Protein 5M72 (pdb70)

B-factor: mean 36.12, std 13.27, range [18.4, 86.58]

Secondary structure (DSSP, 8-state):
-HHHHHHHHHHHHHTT-HHHHHHHHHHHHHHSTT-HHHHHHHHHHHHHTT-HHHHHHHHHHSHHHHTTS--HHHHHHHHHHTT-HHHHHHHHHT-SS--HHHHHHHHHHHHHTT-HHHHHHHHHHHHHH--STTHHHHHHHHHHHHHHH-/------GGGGG--PPP-GGG-

InterPro domains:
  IPR011990 Tetratricopeptide-like helical domain superfamily [G3DSA:1.25.40.10] (9-166)
  IPR011990 Tetratricopeptide-like helical domain superfamily [G3DSA:1.25.40.10] (167-305)
  IPR011990 Tetratricopeptide-like helical domain superfamily [G3DSA:1.25.40.10] (341-411)
  IPR011990 Tetratricopeptide-like helical domain superfamily [G3DSA:1.25.40.10] (412-506)
  IPR011990 Tetratricopeptide-like helical domain superfamily [SSF48452] (13-205)
  IPR011990 Tetratricopeptide-like helical domain superfamily [SSF48452] (176-482)
  IPR013699 Signal recognition particle, SRP72 subunit, RNA-binding [PF08492] (532-588)
  IPR019734 Tetratricopeptide repeat [PF13181] (177-205)
  IPR019734 Tetratricopeptide repeat [PF13181] (229-258)
  IPR019734 Tetratricopeptide repeat [PS50005] (226-259)
  IPR019734 Tetratricopeptide repeat [SM00028] (11-44)
  IPR019734 Tetratricopeptide repeat [SM00028] (176-209)
  IPR019734 Tetratricopeptide repeat [SM00028] (226-259)
  IPR019734 Tetratricopeptide repeat [SM00028] (406-439)
  IPR019734 Tetratricopeptide repeat [SM00028] (447-480)
  IPR026270 Signal recognition particle, SRP72 subunit [PIRSF038922] (8-668)
  IPR026270 Signal recognition particle, SRP72 subunit [PTHR14094] (6-661)
  IPR031545 Signal recognition particle subunit SRP72, TPR-like repeat [PF17004] (34-155)

Sequence (171 aa):
SVPALWSEEVNRYGQNGDFTRALKKTVNKILQINKDDVTALHCKVVCLIQNGSFKEEALNVINTHTKVLANNSLSFEKAYCEYRLNRIENALKTIESANQQTDKKLKELYGQVLYRLERYDECLAVYRDDLVRNSQDDYDEERKTNLSAVVAAQSKPLFFDLALNHVAFPPLEDKL

Foldseek 3Di:
DVVVLVVVLVVCVVVLNLVVNLVSLVVVCVVVVLDLVSLVSNLVSCVSVPNLVVSLVSCVVRVVSQPPVHPLLSNLVSCVVVVNLVVSQVSLVPRPDHDLSSLVVVLVSCVVVLVLVVSLVSLVVNLVPDDDPCNVVSVVVNVVSVVSVD/DDDDDPCVVVVPDDDDCPVVD

Organism: Homo sapiens (NCBI:txid9606)

Radius of gyration: 16.99 Å; Cα contacts (8 Å, |Δi|>4): 196; chains: 2; bounding box: 36×33×50 Å

GO terms:
  GO:0005783 endoplasmic reticulum (C, IDA)
  GO:0005515 protein binding (F, IPI)
  GO:0005829 cytosol (C, TAS)
  GO:0048500 signal recognition particle (C, IDA)
  GO:0008312 7S RNA binding (F, IMP)
  GO:0043022 ribosome binding (F, IMP)
  GO:0030911 TPR domain binding (F, IPI)
  GO:0005786 signal recognition particle, endoplasmic reticulum targeting (C, IDA)
  GO:0005737 cytoplasm (C, EXP)
  GO:0005783 endoplasmic reticulum (C, EXP)
  GO:0003723 RNA binding (F, HDA)
  GO:0005047 signal recognition particle binding (F, IPI)

CATH classification: 1.25.40.10

Structure (mmCIF, N/CA/C/O backbone):
data_5M72
#
_entry.id   5M72
#
_cell.length_a   66.597
_cell.length_b   52.269
_cell.length_c   62.863
_cell.angle_alpha   90.000
_cell.angle_beta   118.220
_cell.angle_gamma   90.000
#
_symmetry.space_group_name_H-M   'C 1 2 1'
#
loop_
_entity.id
_entity.type
_entity.pdbx_description
1 polymer 'Signal recognition particle subunit SRP72'
2 polymer 'Signal recognition particle subunit SRP68'
3 non-polymer 'SULFATE ION'
4 non-polymer 'POTASSIUM ION'
5 non-polymer GLYCEROL
6 water water
#
loop_
_atom_site.group_PDB
_atom_site.id
_atom_site.type_symbol
_atom_site.label_atom_id
_atom_site.label_alt_id
_atom_site.label_comp_id
_atom_site.label_asym_id
_atom_site.label_entity_id
_atom_site.label_seq_id
_atom_site.pdbx_PDB_ins_code
_atom_site.Cartn_x
_atom_site.Cartn_y
_atom_site.Cartn_z
_atom_site.occupancy
_atom_site.B_iso_or_equiv
_atom_site.auth_seq_id
_atom_site.auth_comp_id
_atom_site.auth_asym_id
_atom_site.auth_atom_id
_atom_site.pdbx_PDB_model_num
ATOM 1 N N . SER A 1 2 ? -3.605 14.083 43.536 1.00 50.62 10 SER A N 1
ATOM 2 C CA . SER A 1 2 ? -4.109 15.172 42.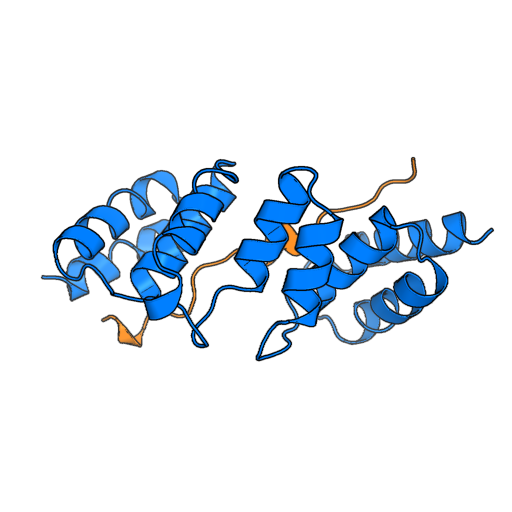708 1.00 49.54 10 SER A CA 1
ATOM 3 C C . SER A 1 2 ? -3.407 15.197 41.362 1.00 47.18 10 SER A C 1
ATOM 4 O O . SER A 1 2 ? -2.190 15.385 41.281 1.00 46.35 10 SER A O 1
ATOM 7 N N . VAL A 1 3 ? -4.171 15.018 40.294 1.00 45.51 11 VAL A N 1
ATOM 8 C CA . VAL A 1 3 ? -3.541 15.020 38.981 1.00 45.01 11 VAL A CA 1
ATOM 9 C C . VAL A 1 3 ? -3.233 16.449 38.532 1.00 40.33 11 VAL A C 1
ATOM 10 O O . VAL A 1 3 ? -2.230 16.628 37.836 1.00 37.96 11 VAL A O 1
ATOM 14 N N . PRO A 1 4 ? -3.980 17.501 38.919 1.00 38.46 12 PRO A N 1
ATOM 15 C CA . PRO A 1 4 ? -3.445 18.848 38.651 1.00 38.12 12 PRO A CA 1
ATOM 16 C C . PRO A 1 4 ? -2.088 19.077 39.293 1.00 35.64 12 PRO A C 1
ATOM 17 O O . PRO A 1 4 ? -1.218 19.703 38.679 1.00 36.29 12 PRO A O 1
ATOM 21 N N . ALA A 1 5 ? -1.869 18.565 40.507 1.00 35.50 13 ALA A N 1
ATOM 22 C CA . ALA A 1 5 ? -0.557 18.707 41.131 1.00 35.05 13 ALA A CA 1
ATOM 23 C C . ALA A 1 5 ? 0.520 17.982 40.331 1.00 34.09 13 ALA A C 1
ATOM 24 O O . ALA A 1 5 ? 1.637 18.490 40.187 1.00 33.21 13 ALA A O 1
ATOM 26 N N . LEU A 1 6 ? 0.212 16.788 39.811 1.00 33.27 14 LEU A N 1
ATOM 27 C CA . LEU A 1 6 ? 1.178 16.084 38.968 1.00 32.48 14 LEU A CA 1
ATOM 28 C C . LEU A 1 6 ? 1.498 16.884 37.715 1.00 29.88 14 LEU A C 1
ATOM 29 O O . LEU A 1 6 ? 2.657 16.956 37.292 1.00 27.61 14 LEU A O 1
ATOM 34 N N . TRP A 1 7 ? 0.480 17.482 37.097 1.00 29.95 15 TRP A N 1
ATOM 35 C CA . TRP A 1 7 ? 0.729 18.276 35.903 1.00 30.39 15 TRP A CA 1
ATOM 36 C C . TRP A 1 7 ? 1.574 19.504 36.220 1.00 30.29 15 TRP A C 1
ATOM 37 O O . TRP A 1 7 ? 2.431 19.893 35.418 1.00 30.89 15 TRP A O 1
ATOM 48 N N . SER A 1 8 ? 1.353 20.126 37.385 1.00 30.44 16 SER A N 1
ATOM 49 C CA . SER A 1 8 ? 2.218 21.223 37.803 1.00 30.69 16 SER A CA 1
ATOM 50 C C . SER A 1 8 ? 3.669 20.761 37.891 1.00 32.35 16 SER A C 1
ATOM 51 O O . SER A 1 8 ? 4.589 21.486 37.483 1.00 31.54 16 SER A O 1
ATOM 54 N N . GLU A 1 9 ? 3.880 19.537 38.388 1.00 31.46 17 GLU A N 1
ATOM 55 C CA A GLU A 1 9 ? 5.220 18.960 38.450 0.50 27.32 17 GLU A CA 1
ATOM 56 C CA B GLU A 1 9 ? 5.224 18.965 38.448 0.50 30.45 17 GLU A CA 1
ATOM 57 C C . GLU A 1 9 ? 5.796 18.756 37.052 1.00 27.82 17 GLU A C 1
ATOM 58 O O . GLU A 1 9 ? 6.952 19.109 36.781 1.00 28.46 17 GLU A O 1
ATOM 69 N N . VAL A 1 10 ? 5.008 18.168 36.148 1.00 25.87 18 VAL A N 1
ATOM 70 C CA . VAL A 1 10 ? 5.483 17.948 34.778 1.00 24.61 18 VAL A CA 1
ATOM 71 C C . VAL A 1 10 ? 5.915 19.269 34.156 1.00 23.53 18 VAL A C 1
ATOM 72 O O . VAL A 1 10 ? 6.958 19.361 33.485 1.00 25.13 18 VAL A O 1
ATOM 76 N N . ASN A 1 11 ? 5.093 20.302 34.330 1.00 24.50 19 ASN A N 1
ATOM 77 C CA . ASN A 1 11 ? 5.400 21.599 33.733 1.00 25.55 19 ASN A CA 1
ATOM 78 C C . ASN A 1 11 ? 6.682 22.182 34.308 1.00 26.75 19 ASN A C 1
ATOM 79 O O . ASN A 1 11 ? 7.523 22.709 33.566 1.00 27.40 19 ASN A O 1
ATOM 84 N N . ARG A 1 12 ? 6.846 22.104 35.630 1.00 26.54 20 ARG A N 1
ATOM 85 C CA . ARG A 1 12 ? 8.049 22.636 36.256 1.00 29.54 20 ARG A CA 1
ATOM 86 C C . ARG A 1 12 ? 9.297 21.939 35.738 1.00 27.82 20 ARG A C 1
ATOM 87 O O . ARG A 1 12 ? 10.292 22.596 35.406 1.00 29.02 20 ARG A O 1
ATOM 95 N N . TYR A 1 13 ? 9.256 20.605 35.642 1.00 25.53 21 TYR A N 1
ATOM 96 C CA . TYR A 1 13 ? 10.409 19.858 35.151 1.00 24.40 21 TYR A CA 1
ATOM 97 C C . TYR A 1 13 ? 10.694 20.196 33.698 1.00 24.12 21 TYR A C 1
ATOM 98 O O . TYR A 1 13 ? 11.857 20.382 33.315 1.00 25.15 21 TYR A O 1
ATOM 107 N N . GLY A 1 14 ? 9.644 20.285 32.880 1.00 24.51 22 GLY A N 1
ATOM 108 C CA . GLY A 1 14 ? 9.841 20.605 31.473 1.00 26.57 22 GLY A CA 1
ATOM 109 C C . GLY A 1 14 ? 10.455 21.976 31.275 1.00 28.42 22 GLY A C 1
ATOM 110 O O . GLY A 1 14 ? 11.371 22.149 30.466 1.00 27.02 22 GLY A O 1
ATOM 111 N N . GLN A 1 15 ? 9.971 22.969 32.030 1.00 27.14 23 GLN A N 1
ATOM 112 C CA . GLN A 1 15 ? 10.509 24.316 31.906 1.00 30.02 23 GLN A CA 1
ATOM 113 C C . GLN A 1 15 ? 11.978 24.376 32.294 1.00 30.98 23 GLN A C 1
ATOM 114 O O . GLN A 1 15 ? 12.728 25.208 31.764 1.00 33.64 23 GLN A O 1
ATOM 120 N N . ASN A 1 16 ? 12.404 23.520 33.219 1.00 28.62 24 ASN A N 1
ATOM 121 C CA . ASN A 1 16 ? 13.790 23.472 33.658 1.00 30.92 24 ASN A CA 1
ATOM 122 C C . ASN A 1 16 ? 14.610 22.456 32.880 1.00 27.93 24 ASN A C 1
ATOM 123 O O . ASN A 1 16 ? 15.779 22.241 33.210 1.00 32.15 24 ASN A O 1
ATOM 128 N N . GLY A 1 17 ? 14.023 21.829 31.863 1.00 26.17 25 GLY A N 1
ATOM 129 C CA . GLY A 1 17 ? 14.758 20.900 31.017 1.00 25.05 25 GLY A CA 1
ATOM 130 C C . GLY A 1 17 ? 15.046 19.562 31.655 1.00 24.63 25 GLY A C 1
ATOM 131 O O . GLY A 1 17 ? 15.921 18.829 31.183 1.00 24.57 25 GLY A O 1
ATOM 132 N N . ASP A 1 18 ? 14.343 19.224 32.733 1.00 21.05 26 ASP A N 1
ATOM 133 C CA . ASP A 1 18 ? 14.559 17.953 33.416 1.00 18.41 26 ASP A CA 1
ATOM 134 C C . ASP A 1 18 ? 13.557 16.935 32.878 1.00 19.16 26 ASP A C 1
ATOM 135 O O . ASP A 1 18 ? 12.564 16.570 33.512 1.00 20.54 26 ASP A O 1
ATOM 140 N N . PHE A 1 19 ? 13.832 16.478 31.657 1.00 19.87 27 PHE A N 1
ATOM 141 C CA . PHE A 1 19 ? 12.909 15.546 31.026 1.00 18.53 27 PHE A CA 1
ATOM 142 C C . PHE A 1 19 ? 12.972 14.169 31.664 1.00 20.05 27 PHE A C 1
ATOM 143 O O . PHE A 1 19 ? 11.988 13.427 31.597 1.00 21.24 27 PHE A O 1
ATOM 151 N N . THR A 1 20 ? 14.091 13.831 32.308 1.00 20.74 28 THR A N 1
ATOM 152 C CA . THR A 1 20 ? 14.175 12.587 33.066 1.00 21.58 28 THR A CA 1
ATOM 153 C C . THR A 1 20 ? 13.133 12.551 34.181 1.00 21.76 28 THR A C 1
ATOM 154 O O . THR A 1 20 ? 12.383 11.575 34.317 1.00 22.50 28 THR A O 1
ATOM 158 N N . ARG A 1 21 ? 13.049 13.616 34.973 1.00 21.57 29 ARG A N 1
ATOM 159 C CA . ARG A 1 21 ? 12.057 13.616 36.043 1.00 21.00 29 ARG A CA 1
ATOM 160 C C . ARG A 1 21 ? 10.656 13.875 35.509 1.00 21.64 29 ARG A C 1
ATOM 161 O O . ARG A 1 21 ? 9.683 13.351 36.058 1.00 22.48 29 ARG A O 1
ATOM 169 N N . ALA A 1 22 ? 10.528 14.670 34.443 1.00 21.11 30 ALA A N 1
ATOM 170 C CA . ALA A 1 22 ? 9.215 14.849 33.835 1.00 20.69 30 ALA A CA 1
ATOM 171 C C . ALA A 1 22 ? 8.653 13.519 33.355 1.00 21.52 30 ALA A C 1
ATOM 172 O O . ALA A 1 22 ? 7.451 13.262 33.486 1.00 24.44 30 ALA A O 1
ATOM 174 N N . LEU A 1 23 ? 9.512 12.663 32.786 1.00 21.69 31 LEU A N 1
ATOM 175 C CA . LEU A 1 23 ? 9.068 11.352 32.319 1.00 20.87 31 LEU A CA 1
ATOM 176 C C . LEU A 1 23 ? 8.518 10.511 33.463 1.00 22.15 31 LEU A C 1
ATOM 177 O O . LEU A 1 23 ? 7.479 9.850 33.319 1.00 24.87 31 LEU A O 1
ATOM 182 N N . LYS A 1 24 ? 9.210 10.502 34.600 1.00 23.01 32 LYS A N 1
ATOM 183 C CA A LYS A 1 24 ? 8.721 9.752 35.750 0.50 25.63 32 LYS A CA 1
ATOM 184 C CA B LYS A 1 24 ? 8.728 9.769 35.769 0.50 26.94 32 LYS A CA 1
ATOM 185 C C . LYS A 1 24 ? 7.335 10.237 36.170 1.00 25.98 32 LYS A C 1
ATOM 186 O O . LYS A 1 24 ? 6.448 9.422 36.455 1.00 26.23 32 LYS A O 1
ATOM 197 N N . THR A 1 25 ? 7.137 11.557 36.208 1.00 24.61 33 THR A N 1
ATOM 198 C CA . THR A 1 25 ? 5.849 12.103 36.620 1.00 25.16 33 THR A CA 1
ATOM 199 C C . THR A 1 25 ? 4.771 11.825 35.583 1.00 25.35 33 THR A C 1
ATOM 200 O O . THR A 1 25 ? 3.635 11.485 35.940 1.00 25.87 33 THR A O 1
ATOM 204 N N . VAL A 1 26 ? 5.104 11.981 34.297 1.00 22.92 34 VAL A N 1
ATOM 205 C CA . VAL A 1 26 ? 4.158 11.673 33.229 1.00 23.74 34 VAL A CA 1
ATOM 206 C C . VAL A 1 26 ? 3.709 10.224 33.320 1.00 26.44 34 VAL A C 1
ATOM 207 O O . VAL A 1 26 ? 2.530 9.910 33.117 1.00 27.98 34 VAL A O 1
ATOM 211 N N . ASN A 1 27 ? 4.642 9.316 33.620 1.00 27.30 35 ASN A N 1
ATOM 212 C CA . ASN A 1 27 ? 4.272 7.910 33.733 1.00 26.72 35 ASN A CA 1
ATOM 213 C C . ASN A 1 27 ? 3.317 7.675 34.898 1.00 29.56 35 ASN A C 1
ATOM 214 O O . ASN A 1 27 ? 2.471 6.778 34.818 1.00 31.48 35 ASN A O 1
ATOM 219 N N . LYS A 1 28 ? 3.417 8.477 35.969 1.00 29.45 36 LYS A N 1
ATOM 220 C CA . LYS A 1 28 ? 2.445 8.388 37.059 1.00 31.64 36 LYS A CA 1
ATOM 221 C C . LYS A 1 28 ? 1.074 8.876 36.615 1.00 32.56 36 LYS A C 1
ATOM 222 O O . LYS A 1 28 ? 0.048 8.305 37.005 1.00 34.44 36 LYS A O 1
ATOM 228 N N . ILE A 1 29 ? 1.033 9.935 35.804 1.00 29.52 37 ILE A N 1
ATOM 229 C CA . ILE A 1 29 ? -0.238 10.398 35.261 1.00 29.38 37 ILE A CA 1
ATOM 230 C C . ILE A 1 29 ? -0.844 9.330 34.364 1.00 32.51 37 ILE A C 1
ATOM 231 O O . ILE A 1 29 ? -2.046 9.048 34.434 1.00 33.65 37 ILE A O 1
ATOM 236 N N . LEU A 1 30 ? -0.022 8.709 33.511 1.00 32.62 38 LEU A N 1
ATOM 237 C CA . LEU A 1 30 ? -0.518 7.654 32.634 1.00 33.49 38 LEU A CA 1
ATOM 238 C C . LEU A 1 30 ? -1.003 6.427 33.401 1.00 37.61 38 LEU A C 1
ATOM 239 O O . LEU A 1 30 ? -1.805 5.657 32.860 1.00 39.79 38 LEU A O 1
ATOM 244 N N . GLN A 1 31 ? -0.555 6.228 34.647 1.00 38.98 39 GLN A N 1
ATOM 245 C CA . GLN A 1 31 ? -1.126 5.161 35.467 1.00 44.41 39 GLN A CA 1
ATOM 246 C C . GLN A 1 31 ? -2.560 5.479 35.872 1.00 44.62 39 GLN A C 1
ATOM 247 O O . GLN A 1 31 ? -3.365 4.564 36.088 1.00 47.63 39 GLN A O 1
ATOM 253 N N . ILE A 1 32 ? -2.893 6.761 35.976 1.00 44.94 40 ILE A N 1
ATOM 254 C CA . ILE A 1 32 ? -4.237 7.192 36.349 1.00 44.49 40 ILE A CA 1
ATOM 255 C C . ILE A 1 32 ? -5.137 7.333 35.127 1.00 45.99 40 ILE A C 1
ATOM 256 O O . ILE A 1 32 ? -6.236 6.772 35.080 1.00 46.49 40 ILE A O 1
ATOM 261 N N . ASN A 1 33 ? -4.683 8.077 34.121 1.00 45.71 41 ASN A N 1
ATOM 262 C CA . ASN A 1 33 ? -5.443 8.347 32.900 1.00 45.86 41 ASN A CA 1
ATOM 263 C C . ASN A 1 33 ? -4.682 7.735 31.728 1.00 45.91 41 ASN A C 1
ATOM 264 O O . ASN A 1 33 ? -3.857 8.401 31.101 1.00 45.41 41 ASN A O 1
ATOM 269 N N . LYS A 1 34 ? -4.990 6.470 31.424 1.00 47.23 42 LYS A N 1
ATOM 270 C CA . LYS A 1 34 ? -4.178 5.698 30.487 1.00 49.91 42 LYS A CA 1
ATOM 271 C C . LYS A 1 34 ? -4.173 6.297 29.088 1.00 49.29 42 LYS A C 1
ATOM 272 O O . LYS A 1 34 ? -3.214 6.099 28.333 1.00 51.33 42 LYS A O 1
ATOM 278 N N . ASP A 1 35 ? -5.227 7.016 28.714 1.00 47.87 43 ASP A N 1
ATOM 279 C CA . ASP A 1 35 ? -5.359 7.525 27.357 1.00 47.42 43 ASP A CA 1
ATOM 280 C C . ASP A 1 35 ? -5.297 9.046 27.299 1.00 42.92 43 ASP A C 1
ATOM 281 O O . ASP A 1 35 ? -5.837 9.658 26.375 1.00 41.91 43 ASP A O 1
ATOM 286 N N . ASP A 1 36 ? -4.646 9.673 28.273 1.00 39.43 44 ASP A N 1
ATOM 287 C CA . ASP A 1 36 ? -4.492 11.121 28.230 1.00 35.87 44 ASP A CA 1
ATOM 288 C C . ASP A 1 36 ? -3.538 11.487 27.100 1.00 35.27 44 ASP A C 1
ATOM 289 O O . ASP A 1 36 ? -2.356 11.128 27.135 1.00 33.87 44 ASP A O 1
ATOM 294 N N . VAL A 1 37 ? -4.053 12.202 26.097 1.00 35.12 45 VAL A N 1
ATOM 295 C CA . VAL A 1 37 ? -3.253 12.500 24.911 1.00 34.74 45 VAL A CA 1
ATOM 296 C C . VAL A 1 37 ? -2.110 13.442 25.258 1.00 31.40 45 VAL A C 1
ATOM 297 O O . VAL A 1 37 ? -0.991 13.298 24.752 1.00 30.11 45 VAL A O 1
ATOM 301 N N . THR A 1 38 ? -2.368 14.426 26.117 1.00 29.31 46 THR A N 1
ATOM 302 C CA . THR A 1 38 ? -1.306 15.345 26.498 1.00 28.51 46 THR A CA 1
ATOM 303 C C . THR A 1 38 ? -0.194 14.615 27.242 1.00 28.82 46 THR A C 1
ATOM 304 O O . THR A 1 38 ? 0.990 14.907 27.046 1.00 27.37 46 THR A O 1
ATOM 308 N N . ALA A 1 39 ? -0.557 13.657 28.098 1.00 28.83 47 ALA A N 1
ATOM 309 C CA . ALA A 1 39 ? 0.459 12.890 28.812 1.00 28.37 47 ALA A CA 1
ATOM 310 C C . ALA A 1 39 ? 1.280 12.028 27.853 1.00 27.34 47 ALA A C 1
ATOM 311 O O . ALA A 1 39 ? 2.510 11.961 27.969 1.00 23.96 47 ALA A O 1
ATOM 313 N N . LEU A 1 40 ? 0.626 11.377 26.887 1.00 28.69 48 LEU A N 1
ATOM 314 C CA . LEU A 1 40 ? 1.366 10.604 25.897 1.00 28.94 48 LEU A CA 1
ATOM 315 C C . LEU A 1 40 ? 2.274 11.505 25.068 1.00 25.61 48 LEU A C 1
ATOM 316 O O . LEU A 1 40 ? 3.420 11.145 24.778 1.00 25.86 48 LEU A O 1
ATOM 321 N N . HIS A 1 41 ? 1.787 12.697 24.704 1.00 26.12 49 HIS A N 1
ATOM 322 C CA . HIS A 1 41 ? 2.610 13.647 23.959 1.00 25.85 49 HIS A CA 1
ATOM 323 C C . HIS A 1 41 ? 3.842 14.052 24.762 1.00 25.29 49 HIS A C 1
ATOM 324 O O . HIS A 1 41 ? 4.968 14.049 24.250 1.00 24.92 49 HIS A O 1
ATOM 331 N N . CYS A 1 42 ? 3.653 14.395 26.038 1.00 24.26 50 CYS A N 1
ATOM 332 C CA . CYS A 1 42 ? 4.799 14.762 26.860 1.00 22.77 50 CYS A CA 1
ATOM 333 C C . CYS A 1 42 ? 5.773 13.600 27.026 1.00 22.44 50 CYS A C 1
ATOM 334 O O . CYS A 1 42 ? 6.992 13.809 27.052 1.00 23.28 50 CYS A O 1
ATOM 337 N N . LYS A 1 43 ? 5.257 12.371 27.177 1.00 20.50 51 LYS A N 1
ATOM 338 C CA . LYS A 1 43 ? 6.138 11.209 27.298 1.00 21.10 51 LYS A CA 1
ATOM 339 C C . LYS A 1 43 ? 7.026 11.073 26.070 1.00 22.07 51 LYS A C 1
ATOM 340 O O . LYS A 1 43 ? 8.237 10.844 26.185 1.00 21.56 51 LYS A O 1
ATOM 346 N N . VAL A 1 44 ? 6.431 11.221 24.889 1.00 22.30 52 VAL A N 1
ATOM 347 C CA . VAL A 1 44 ? 7.184 11.152 23.635 1.00 22.50 52 VAL A CA 1
ATOM 348 C C . VAL A 1 44 ? 8.277 12.215 23.600 1.00 21.15 52 VAL A C 1
ATOM 349 O O . VAL A 1 44 ? 9.423 11.938 23.219 1.00 20.82 52 VAL A O 1
ATOM 353 N N . VAL A 1 45 ? 7.939 13.449 23.999 1.00 20.42 53 VAL A N 1
ATOM 354 C CA . VAL A 1 45 ? 8.922 14.534 24.026 1.00 21.22 53 VAL A CA 1
ATOM 355 C C . VAL A 1 45 ? 10.069 14.205 24.975 1.00 20.06 53 VAL A C 1
ATOM 356 O O . VAL A 1 45 ? 11.243 14.418 24.649 1.00 20.37 53 VAL A O 1
ATOM 360 N N . CYS A 1 46 ? 9.744 13.750 26.194 1.00 20.59 54 CYS A N 1
ATOM 361 C CA . CYS A 1 46 ? 10.782 13.367 27.152 1.00 20.04 54 CYS A CA 1
ATOM 362 C C . CYS A 1 46 ? 11.732 12.340 26.563 1.00 20.87 54 CYS A C 1
ATOM 363 O O . CYS A 1 46 ? 12.957 12.451 26.704 1.00 18.80 54 CYS A O 1
ATOM 366 N N . LEU A 1 47 ? 11.175 11.299 25.942 1.00 19.60 55 LEU A N 1
ATOM 367 C CA . LEU A 1 47 ? 12.008 10.246 25.375 1.00 19.42 55 LEU A CA 1
ATOM 368 C C . LEU A 1 47 ? 12.906 10.788 24.268 1.00 19.03 55 LEU A C 1
ATOM 369 O O . LEU A 1 47 ? 14.105 10.484 24.232 1.00 22.07 55 LEU A O 1
ATOM 374 N N . ILE A 1 48 ? 12.360 11.619 23.380 1.00 19.24 56 ILE A N 1
ATOM 375 C CA . ILE A 1 48 ? 13.175 12.213 22.316 1.00 19.46 56 ILE A CA 1
ATOM 376 C C . ILE A 1 48 ? 14.273 13.082 22.907 1.00 19.54 56 ILE A C 1
ATOM 377 O O . ILE A 1 48 ? 15.430 13.046 22.455 1.00 19.64 56 ILE A O 1
ATOM 382 N N . GLN A 1 49 ? 13.932 13.872 23.931 1.00 18.40 57 GLN A N 1
ATOM 383 C CA . GLN A 1 49 ? 14.905 14.763 24.555 1.00 19.50 57 GLN A CA 1
ATOM 384 C C . GLN A 1 49 ? 16.051 14.003 25.207 1.00 19.42 57 GLN A C 1
ATOM 385 O O . GLN A 1 49 ? 17.144 14.559 25.359 1.00 21.07 57 GLN A O 1
ATOM 391 N N . ASN A 1 50 ? 15.820 12.755 25.651 1.00 19.26 58 ASN A N 1
ATOM 392 C CA . ASN A 1 50 ? 16.878 11.935 26.225 1.00 19.57 58 ASN A CA 1
ATOM 393 C C . ASN A 1 50 ? 17.449 10.908 25.243 1.00 19.06 58 ASN A C 1
ATOM 394 O O . ASN A 1 50 ? 18.172 10.000 25.664 1.00 21.57 58 ASN A O 1
ATOM 399 N N . GLY A 1 51 ? 17.167 11.046 23.941 1.00 20.31 59 GLY A N 1
ATOM 400 C CA . GLY A 1 51 ? 17.791 10.213 22.914 1.00 21.06 59 GLY A CA 1
ATOM 401 C C . GLY A 1 51 ? 17.158 8.865 22.680 1.00 21.10 59 GLY A C 1
ATOM 402 O O . GLY A 1 51 ? 17.718 8.053 21.929 1.00 23.26 59 GLY A O 1
ATOM 403 N N . SER A 1 52 ? 16.008 8.597 23.286 1.00 22.57 60 SER A N 1
ATOM 404 C CA . SER A 1 52 ? 15.363 7.285 23.203 1.00 22.68 60 SER A CA 1
ATOM 405 C C . SER A 1 52 ? 14.326 7.303 22.083 1.00 22.62 60 SER A C 1
ATOM 406 O O . SER A 1 52 ? 13.114 7.260 22.318 1.00 23.31 60 SER A O 1
ATOM 409 N N . PHE A 1 53 ? 14.832 7.355 20.839 1.00 21.77 61 PHE A N 1
ATOM 410 C CA . PHE A 1 53 ? 13.951 7.585 19.693 1.00 19.38 61 PHE A CA 1
ATOM 411 C C . PHE A 1 53 ? 13.074 6.373 19.415 1.00 21.19 61 PHE A C 1
ATOM 412 O O . PHE A 1 53 ? 11.887 6.522 19.104 1.00 22.86 61 PHE A O 1
ATOM 420 N N . LYS A 1 54 ? 13.635 5.163 19.518 1.00 21.09 62 LYS A N 1
ATOM 421 C CA . LYS A 1 54 ? 12.822 3.976 19.284 1.00 24.06 62 LYS A CA 1
ATOM 422 C C . LYS A 1 54 ? 11.740 3.843 20.349 1.00 23.86 62 LYS A C 1
ATOM 423 O O . LYS A 1 54 ? 10.592 3.500 20.039 1.00 25.62 62 LYS A O 1
ATOM 429 N N . GLU A 1 55 ? 12.089 4.122 21.607 1.00 24.25 63 GLU A N 1
ATOM 430 C CA A GLU A 1 55 ? 11.097 4.054 22.673 0.50 24.96 63 GLU A CA 1
ATOM 431 C CA B GLU A 1 55 ? 11.103 4.064 22.679 0.50 23.45 63 GLU A CA 1
ATOM 432 C C . GLU A 1 55 ? 9.972 5.056 22.431 1.00 25.08 63 GLU A C 1
ATOM 433 O O . GLU A 1 55 ? 8.794 4.727 22.614 1.00 24.51 63 GLU A O 1
ATOM 444 N N . ALA A 1 56 ? 10.319 6.277 22.007 1.00 23.10 64 ALA A N 1
ATOM 445 C CA . ALA A 1 56 ? 9.310 7.288 21.699 1.00 23.60 64 ALA A CA 1
ATOM 446 C C . ALA A 1 56 ? 8.413 6.831 20.560 1.00 24.07 64 ALA A C 1
ATOM 447 O O . ALA A 1 56 ? 7.186 6.973 20.623 1.00 24.99 64 ALA A O 1
ATOM 449 N N . LEU A 1 57 ? 9.016 6.278 19.499 1.00 23.26 65 LEU A N 1
ATOM 450 C CA . LEU A 1 57 ? 8.226 5.765 18.392 1.00 23.18 65 LEU A CA 1
ATOM 451 C C . LEU A 1 57 ? 7.329 4.613 18.835 1.00 24.66 65 LEU A C 1
ATOM 452 O O . LEU A 1 57 ? 6.185 4.506 18.384 1.00 27.36 65 LEU A O 1
ATOM 457 N N . ASN A 1 58 ? 7.824 3.753 19.735 1.00 25.37 66 ASN A N 1
ATOM 458 C CA . ASN A 1 58 ? 7.007 2.644 20.228 1.00 26.23 66 ASN A CA 1
ATOM 459 C C . ASN A 1 58 ? 5.798 3.141 21.016 1.00 25.21 66 ASN A C 1
ATOM 460 O O . ASN A 1 58 ? 4.728 2.523 20.965 1.00 26.59 66 ASN A O 1
ATOM 465 N N . VAL A 1 59 ? 5.954 4.241 21.767 1.00 24.83 67 VAL A N 1
ATOM 466 C CA . VAL A 1 59 ? 4.811 4.853 22.448 1.00 23.88 67 VAL A CA 1
ATOM 467 C C . VAL A 1 59 ? 3.768 5.305 21.433 1.00 26.24 67 VAL A C 1
ATOM 468 O 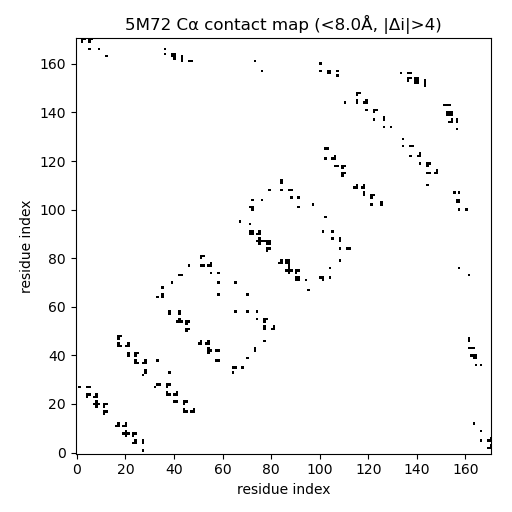O . VAL A 1 59 ? 2.572 5.020 21.573 1.00 26.86 67 VAL A O 1
ATOM 472 N N . ILE A 1 60 ? 4.211 6.016 20.390 1.00 27.42 68 ILE A N 1
ATOM 473 C CA . ILE A 1 60 ? 3.284 6.520 19.377 1.00 26.70 68 ILE A CA 1
ATOM 474 C C . ILE A 1 60 ? 2.537 5.365 18.719 1.00 27.96 68 ILE A C 1
ATOM 475 O O . ILE A 1 60 ? 1.307 5.389 18.584 1.00 29.56 68 ILE A O 1
ATOM 480 N N . ASN A 1 61 ? 3.267 4.322 18.323 1.00 25.99 69 ASN A N 1
ATOM 481 C CA . ASN A 1 61 ? 2.668 3.213 17.589 1.00 28.02 69 ASN A CA 1
ATOM 482 C C . ASN A 1 61 ? 1.892 2.242 18.477 1.00 29.28 69 ASN A C 1
ATOM 483 O O . ASN A 1 61 ? 1.191 1.374 17.947 1.00 33.24 69 ASN A O 1
ATOM 488 N N . THR A 1 62 ? 2.009 2.347 19.798 1.00 28.15 70 THR A N 1
ATOM 489 C CA . THR A 1 62 ? 1.165 1.592 20.720 1.00 28.67 70 THR A CA 1
ATOM 490 C C . THR A 1 62 ? -0.143 2.316 21.038 1.00 31.54 70 THR A C 1
ATOM 491 O O . THR A 1 62 ? -1.071 1.701 21.577 1.00 32.53 70 THR A O 1
ATOM 495 N N . HIS A 1 63 ? -0.259 3.595 20.689 1.00 31.63 71 HIS A N 1
ATOM 496 C CA . HIS A 1 63 ? -1.421 4.401 21.049 1.00 31.85 71 HIS A CA 1
ATOM 497 C C . HIS A 1 63 ? -1.995 5.107 19.831 1.00 34.24 71 HIS A C 1
ATOM 498 O O . HIS A 1 63 ? -2.470 6.242 19.914 1.00 36.16 71 HIS A O 1
ATOM 505 N N . THR A 1 64 ? -1.995 4.416 18.689 1.00 39.00 72 THR A N 1
ATOM 506 C CA . THR A 1 64 ? -2.333 5.050 17.416 1.00 44.48 72 THR A CA 1
ATOM 507 C C . THR A 1 64 ? -3.738 5.639 17.428 1.00 49.67 72 THR A C 1
ATOM 508 O O . THR A 1 64 ? -3.934 6.804 17.061 1.00 52.69 72 THR A O 1
ATOM 512 N N . LYS A 1 65 ? -4.734 4.846 17.830 1.00 50.84 73 LYS A N 1
ATOM 513 C CA . LYS A 1 65 ? -6.114 5.322 17.783 1.00 53.09 73 LYS A CA 1
ATOM 514 C C . LYS A 1 65 ? -6.315 6.529 18.685 1.00 52.03 73 LYS A C 1
ATOM 515 O O . LYS A 1 65 ? -6.898 7.541 18.275 1.00 54.34 73 LYS A O 1
ATOM 521 N N . VAL A 1 66 ? -5.854 6.428 19.933 1.00 47.37 74 VAL A N 1
ATOM 522 C CA . VAL A 1 66 ? -6.066 7.500 20.893 1.00 46.62 74 VAL A CA 1
ATOM 523 C C . VAL A 1 66 ? -5.371 8.773 20.438 1.00 46.17 74 VAL A C 1
ATOM 524 O O . VAL A 1 66 ? -5.876 9.881 20.659 1.00 46.55 74 VAL A O 1
ATOM 528 N N . LEU A 1 67 ? -4.230 8.645 19.768 1.00 45.05 75 LEU A N 1
ATOM 529 C CA . LEU A 1 67 ? -3.501 9.811 19.300 1.00 46.53 75 LEU A CA 1
ATOM 530 C C . LEU A 1 67 ? -3.981 10.312 17.949 1.00 53.27 75 LEU A C 1
ATOM 531 O O . LEU A 1 67 ? -3.556 11.388 17.530 1.00 53.45 75 LEU A O 1
ATOM 536 N N . ALA A 1 68 ? -4.850 9.572 17.265 1.00 58.49 76 ALA A N 1
ATOM 537 C CA . ALA A 1 68 ? -5.258 9.943 15.914 1.00 64.14 76 ALA A CA 1
ATOM 538 C C . ALA A 1 68 ? -5.855 11.343 15.874 1.00 68.50 76 ALA A C 1
ATOM 539 O O . ALA A 1 68 ? -6.816 11.636 16.589 1.00 67.88 76 ALA A O 1
ATOM 541 N N . ASN A 1 69 ? -5.270 12.210 15.042 1.00 73.72 77 ASN A N 1
ATOM 542 C CA . ASN A 1 69 ? -5.768 13.534 14.681 1.00 78.14 77 ASN A CA 1
ATOM 543 C C . ASN A 1 69 ? -5.634 14.562 15.806 1.00 79.67 77 ASN A C 1
ATOM 544 O O . ASN A 1 69 ? -5.883 15.746 15.563 1.00 79.40 77 ASN A O 1
ATOM 549 N N . ASN A 1 70 ? -5.287 14.159 17.031 1.00 81.11 78 ASN A N 1
ATOM 550 C CA . ASN A 1 70 ? -4.626 15.047 17.981 1.00 80.68 78 ASN A CA 1
ATOM 551 C C . ASN A 1 70 ? -3.118 14.873 17.900 1.00 77.42 78 ASN A C 1
ATOM 552 O O . ASN A 1 70 ? -2.405 15.112 18.881 1.00 78.63 78 ASN A O 1
ATOM 557 N N . SER A 1 71 ? -2.615 14.520 16.722 1.00 72.79 79 SER A N 1
ATOM 558 C CA . SER A 1 71 ? -1.532 13.558 16.704 1.00 67.91 79 SER A CA 1
ATOM 559 C C . SER A 1 71 ? -0.159 14.203 16.686 1.00 61.64 79 SER A C 1
ATOM 560 O O . SER A 1 71 ? 0.004 15.421 16.614 1.00 61.37 79 SER A O 1
ATOM 563 N N . LEU A 1 72 ? 0.831 13.329 16.772 1.00 52.16 80 LEU A N 1
ATOM 564 C CA . LEU A 1 72 ? 2.229 13.681 16.894 1.00 41.59 80 LEU A CA 1
ATOM 565 C C . LEU A 1 72 ? 2.949 13.304 15.609 1.00 32.11 80 LEU A C 1
ATOM 566 O O . LEU A 1 72 ? 3.948 12.588 15.631 1.00 29.33 80 LEU A O 1
ATOM 571 N N . SER A 1 73 ? 2.409 13.746 14.466 1.00 30.16 81 SER A N 1
ATOM 572 C CA . SER A 1 73 ? 3.059 13.447 13.190 1.00 29.65 81 SER A CA 1
ATOM 573 C C . SER A 1 73 ? 4.475 14.001 13.153 1.00 27.08 81 SER A C 1
ATOM 574 O O . SER A 1 73 ? 5.391 13.339 12.649 1.00 27.20 81 SER A O 1
ATOM 577 N N . PHE A 1 74 ? 4.676 15.211 13.693 1.00 25.79 82 PHE A N 1
ATOM 578 C CA . PHE A 1 74 ? 6.024 15.765 13.785 1.00 24.71 82 PHE A CA 1
ATOM 579 C C . PHE A 1 74 ? 6.938 14.846 14.582 1.00 25.64 82 PHE A C 1
ATOM 580 O O . PHE A 1 74 ? 8.027 14.489 14.125 1.00 24.93 82 PHE A O 1
ATOM 588 N N . GLU A 1 75 ? 6.506 14.447 15.781 1.00 26.58 83 GLU A N 1
ATOM 589 C CA . GLU A 1 75 ? 7.356 13.618 16.627 1.00 23.62 83 GLU A CA 1
ATOM 590 C C . GLU A 1 75 ? 7.602 12.251 16.001 1.00 22.66 83 GLU A C 1
ATOM 591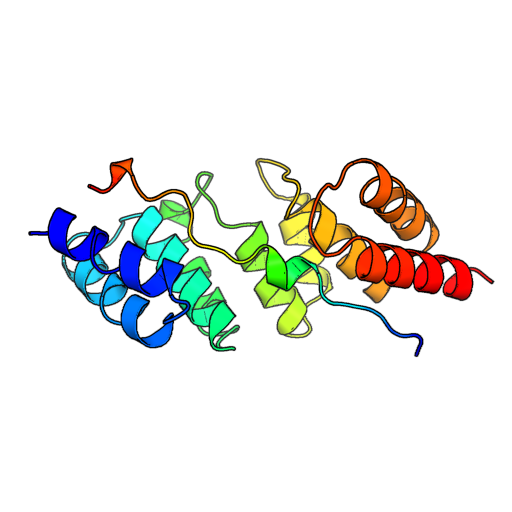 O O . GLU A 1 75 ? 8.723 11.730 16.057 1.00 24.44 83 GLU A O 1
ATOM 597 N N . LYS A 1 76 ? 6.571 11.654 15.395 1.00 24.75 84 LYS A N 1
ATOM 598 C CA . LYS A 1 76 ? 6.741 10.351 14.758 1.00 23.28 84 LYS A CA 1
ATOM 599 C C . LYS A 1 76 ? 7.733 10.436 13.605 1.00 23.53 84 LYS A C 1
ATOM 600 O O . LYS A 1 76 ? 8.653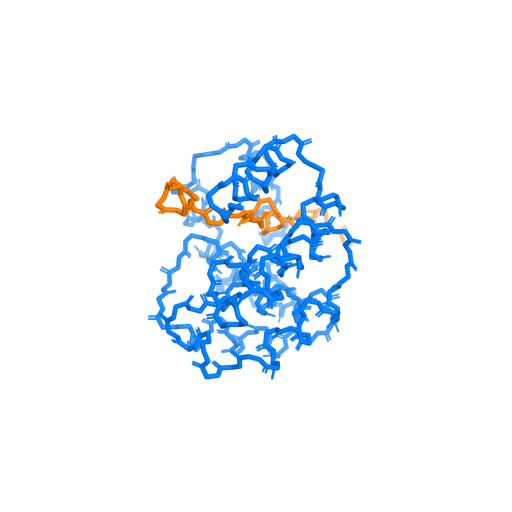 9.613 13.497 1.00 24.76 84 LYS A O 1
ATOM 606 N N . ALA A 1 77 ? 7.565 11.434 12.738 1.00 22.99 85 ALA A N 1
ATOM 607 C CA . ALA A 1 77 ? 8.497 11.614 11.627 1.00 24.48 85 ALA A CA 1
ATOM 608 C C . ALA A 1 77 ? 9.897 11.948 12.129 1.00 22.79 85 ALA A C 1
ATOM 609 O O . ALA A 1 77 ? 10.898 11.516 11.532 1.00 22.99 85 ALA A O 1
ATOM 611 N N . TYR A 1 78 ? 9.991 12.720 13.218 1.00 22.25 86 TYR A N 1
ATOM 612 C CA . TYR A 1 78 ? 11.302 13.063 13.758 1.00 20.62 86 TYR A CA 1
ATOM 613 C C . TYR A 1 78 ? 12.040 11.808 14.218 1.00 21.12 86 TYR A C 1
ATOM 614 O O . TYR A 1 78 ? 13.226 11.620 13.912 1.00 21.62 86 TYR A O 1
ATOM 623 N N . CYS A 1 79 ? 11.352 10.935 14.958 1.00 22.52 87 CYS A N 1
ATOM 624 C CA . CYS A 1 79 ? 11.959 9.673 15.378 1.00 23.25 87 CYS A CA 1
ATOM 625 C C . CYS A 1 79 ? 12.365 8.825 14.177 1.00 23.71 87 CYS A C 1
ATOM 626 O O . CYS A 1 79 ? 13.459 8.247 14.153 1.00 24.39 87 CYS A O 1
ATOM 629 N N . GLU A 1 80 ? 11.492 8.731 13.175 1.00 23.84 88 GLU A N 1
ATOM 630 C CA . GLU A 1 80 ? 11.818 7.958 11.977 1.00 25.18 88 GLU A CA 1
ATOM 631 C C . GLU A 1 80 ? 13.062 8.514 11.298 1.00 24.06 88 GLU A C 1
ATOM 632 O O . GLU A 1 80 ? 13.958 7.760 10.892 1.00 25.82 88 GLU A O 1
ATOM 638 N N . TYR A 1 81 ? 13.138 9.838 11.188 1.00 22.23 89 TYR A N 1
ATOM 639 C CA . TYR A 1 81 ? 14.326 10.516 10.679 1.00 24.22 89 TYR A CA 1
ATOM 640 C C . TYR A 1 81 ? 15.571 10.132 11.472 1.00 23.25 89 TYR A C 1
ATOM 641 O O . TYR A 1 81 ? 16.608 9.786 10.900 1.00 25.12 89 TYR A O 1
ATOM 650 N N . ARG A 1 82 ? 15.491 10.188 12.810 1.00 23.78 90 ARG A N 1
ATOM 651 C CA . ARG A 1 82 ? 16.661 9.883 13.623 1.00 22.68 90 ARG A CA 1
ATOM 652 C C . ARG A 1 82 ? 17.011 8.402 13.625 1.00 25.00 90 ARG A C 1
ATOM 653 O O . ARG A 1 82 ? 18.126 8.045 14.018 1.00 28.40 90 ARG A O 1
ATOM 661 N N . LEU A 1 83 ? 16.084 7.532 13.222 1.00 23.55 91 LEU A N 1
ATOM 662 C CA . LEU A 1 83 ? 16.313 6.098 13.198 1.00 24.20 91 LEU A CA 1
ATOM 663 C C . LEU A 1 83 ? 16.670 5.604 11.808 1.00 26.93 91 LEU A C 1
ATOM 664 O O . LEU A 1 83 ? 16.495 4.412 11.516 1.00 29.34 91 LEU A O 1
ATOM 669 N N . ASN A 1 84 ? 17.144 6.495 10.946 1.00 27.95 92 ASN A N 1
ATOM 670 C CA . ASN A 1 84 ? 17.586 6.110 9.594 1.00 29.72 92 ASN A CA 1
ATOM 671 C C . ASN A 1 84 ? 16.433 5.556 8.754 1.00 29.71 92 ASN A C 1
ATOM 672 O O . ASN A 1 84 ? 16.626 4.682 7.894 1.00 32.17 92 ASN A O 1
ATOM 677 N N . ARG A 1 85 ? 15.225 6.070 8.969 1.00 26.61 93 ARG A N 1
ATOM 678 C CA . ARG A 1 85 ? 14.056 5.667 8.196 1.00 26.74 93 ARG A CA 1
ATOM 679 C C . ARG A 1 85 ? 13.514 6.858 7.418 1.00 27.06 93 ARG A C 1
ATOM 680 O O . ARG A 1 85 ? 12.392 7.311 7.666 1.00 27.47 93 ARG A O 1
ATOM 688 N N . ILE A 1 86 ? 14.306 7.368 6.472 1.00 26.83 94 ILE A N 1
ATOM 689 C CA . ILE A 1 86 ? 13.988 8.648 5.846 1.00 27.62 94 ILE A CA 1
ATOM 690 C C . ILE A 1 86 ? 12.717 8.549 5.006 1.00 27.75 94 ILE A C 1
ATOM 691 O O . ILE A 1 86 ? 11.943 9.514 4.913 1.00 28.90 94 ILE A O 1
ATOM 696 N N . GLU A 1 87 ? 12.488 7.397 4.361 1.00 28.27 95 GLU A N 1
ATOM 697 C CA . GLU A 1 87 ? 11.291 7.235 3.543 1.00 29.22 95 GLU A CA 1
ATOM 698 C C . GLU A 1 87 ? 10.032 7.210 4.402 1.00 29.90 95 GLU A C 1
ATOM 699 O O . GLU A 1 87 ? 9.014 7.806 4.024 1.00 30.85 95 GLU A O 1
ATOM 705 N N . ASN A 1 88 ? 10.075 6.503 5.544 1.00 27.19 96 ASN A N 1
ATOM 706 C CA . ASN A 1 88 ? 8.979 6.572 6.510 1.00 27.62 96 ASN A CA 1
ATOM 707 C C . ASN A 1 88 ? 8.736 8.010 6.944 1.00 27.70 96 ASN A C 1
ATOM 708 O O . ASN A 1 88 ? 7.589 8.470 7.008 1.00 30.35 96 ASN A O 1
ATOM 713 N N . ALA A 1 89 ? 9.817 8.726 7.276 1.00 26.35 97 ALA A N 1
ATOM 714 C CA . ALA A 1 89 ? 9.689 10.093 7.773 1.00 25.16 97 ALA A CA 1
ATOM 715 C C . ALA A 1 89 ? 8.989 10.971 6.755 1.00 27.51 97 ALA A C 1
ATOM 716 O O . ALA A 1 89 ? 8.092 11.747 7.103 1.00 28.33 97 ALA A O 1
ATOM 718 N N . LEU A 1 90 ? 9.373 10.842 5.482 1.00 26.11 98 LEU A N 1
ATOM 719 C CA . LEU A 1 90 ? 8.736 11.614 4.426 1.00 26.53 98 LEU A CA 1
ATOM 720 C C . LEU A 1 90 ? 7.244 11.316 4.348 1.00 29.55 98 LEU A C 1
ATOM 721 O O . LEU A 1 90 ? 6.423 12.235 4.249 1.00 31.95 98 LEU A O 1
ATOM 726 N N . LYS A 1 91 ? 6.874 10.031 4.388 1.00 30.81 99 LYS A N 1
ATOM 727 C CA . LYS A 1 91 ? 5.462 9.671 4.280 1.00 34.37 99 LYS A CA 1
ATOM 728 C C . LYS A 1 91 ? 4.671 10.178 5.476 1.00 33.45 99 LYS A C 1
ATOM 729 O O . LYS A 1 91 ? 3.526 10.623 5.329 1.00 34.93 99 LYS A O 1
ATOM 735 N N . THR A 1 92 ? 5.258 10.104 6.671 1.00 31.09 100 THR A N 1
ATOM 736 C CA . THR A 1 92 ? 4.581 10.625 7.853 1.00 31.77 100 THR A CA 1
ATOM 737 C C . THR A 1 92 ? 4.334 12.123 7.728 1.00 32.25 100 THR A C 1
ATOM 738 O O . THR A 1 92 ? 3.252 12.609 8.078 1.00 33.71 100 THR A O 1
ATOM 742 N N . ILE A 1 93 ? 5.317 12.871 7.214 1.00 30.13 101 ILE A N 1
ATOM 743 C CA . ILE A 1 93 ? 5.142 14.315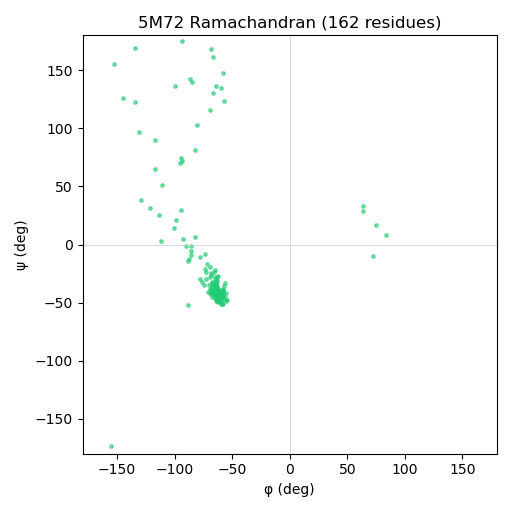 7.054 1.00 30.79 101 ILE A CA 1
ATOM 744 C C . ILE A 1 93 ? 4.030 14.612 6.055 1.00 35.61 101 ILE A C 1
ATOM 745 O O . ILE A 1 93 ? 3.132 15.420 6.322 1.00 36.96 101 ILE A O 1
ATOM 750 N N . GLU A 1 94 ? 4.074 13.962 4.886 1.00 37.17 102 GLU A N 1
ATOM 751 C CA . GLU A 1 94 ? 3.072 14.212 3.853 1.00 39.02 102 GLU A CA 1
ATOM 752 C C . GLU A 1 94 ? 1.676 13.766 4.272 1.00 40.76 102 GLU A C 1
ATOM 753 O O . GLU A 1 94 ? 0.688 14.289 3.745 1.00 41.04 102 GLU A O 1
ATOM 759 N N . SER A 1 95 ? 1.571 12.821 5.205 1.00 41.74 103 SER A N 1
ATOM 760 C CA . SER A 1 95 ? 0.287 12.304 5.661 1.00 43.77 103 SER A CA 1
ATOM 761 C C . SER A 1 95 ? -0.290 13.078 6.837 1.00 43.30 103 SER A C 1
ATOM 762 O O . SER A 1 95 ? -1.380 12.731 7.303 1.00 45.27 103 SER A O 1
ATOM 765 N N . ALA A 1 96 ? 0.410 14.094 7.336 1.00 41.79 104 ALA A N 1
ATOM 766 C CA . ALA A 1 96 ? -0.052 14.803 8.523 1.00 42.58 104 ALA A CA 1
ATOM 767 C C . ALA A 1 96 ? -1.372 15.511 8.248 1.00 49.26 104 ALA A C 1
ATOM 768 O O . ALA A 1 96 ? -1.560 16.128 7.196 1.00 49.93 104 ALA A O 1
ATOM 770 N N . ASN A 1 97 ? -2.298 15.411 9.204 1.00 54.19 105 ASN A N 1
ATOM 771 C CA . ASN A 1 97 ? -3.594 16.058 9.032 1.00 59.27 105 ASN A CA 1
ATOM 772 C C . ASN A 1 97 ? -3.469 17.572 9.052 1.00 58.92 105 ASN A C 1
ATOM 773 O O . ASN A 1 97 ? -4.234 18.265 8.372 1.00 59.04 105 ASN A O 1
ATOM 778 N N . GLN A 1 98 ? -2.513 18.100 9.809 1.00 57.92 106 GLN A N 1
ATOM 779 C CA . GLN A 1 98 ? -2.353 19.537 9.974 1.00 58.85 106 GLN A CA 1
ATOM 780 C C . GLN A 1 98 ? -0.882 19.883 9.823 1.00 54.75 106 GLN A C 1
ATOM 781 O O . GLN A 1 98 ? -0.038 19.344 10.547 1.00 54.19 106 GLN A O 1
ATOM 787 N N . GLN A 1 99 ? -0.577 20.769 8.882 1.00 51.58 107 GLN A N 1
ATOM 788 C CA . GLN A 1 99 ? 0.796 21.192 8.657 1.00 50.30 107 GLN A CA 1
ATOM 789 C C . GLN A 1 99 ? 1.165 22.320 9.613 1.00 48.17 107 GLN A C 1
ATOM 790 O O . GLN A 1 99 ? 0.360 23.215 9.888 1.00 49.88 107 GLN A O 1
ATOM 796 N N . THR A 1 100 ? 2.390 22.264 10.127 1.00 42.72 108 THR A N 1
ATOM 797 C CA . THR A 1 100 ? 2.866 23.178 11.152 1.00 40.58 108 THR A CA 1
ATOM 798 C C . THR A 1 100 ? 4.261 23.671 10.791 1.00 37.76 108 THR A C 1
ATOM 799 O O . THR A 1 100 ? 4.922 23.140 9.892 1.00 37.75 108 THR A O 1
ATOM 803 N N . ASP A 1 101 ? 4.715 24.692 11.525 1.00 36.70 109 ASP A N 1
ATOM 804 C CA . ASP A 1 101 ? 6.077 25.187 11.341 1.00 37.42 109 ASP A CA 1
ATOM 805 C C . ASP A 1 101 ? 7.107 24.112 11.669 1.00 32.69 109 ASP A C 1
ATOM 806 O O . ASP A 1 101 ? 8.128 23.992 10.980 1.00 32.20 109 ASP A O 1
ATOM 811 N N . LYS A 1 102 ? 6.864 23.322 12.722 1.00 30.67 110 LYS A N 1
ATOM 812 C CA A LYS A 1 102 ? 7.775 22.232 13.078 0.50 28.50 110 LYS A CA 1
ATOM 813 C CA B LYS A 1 102 ? 7.824 22.275 13.046 0.50 29.21 110 LYS A CA 1
ATOM 814 C C . LYS A 1 102 ? 7.872 21.211 11.956 1.00 27.60 110 LYS A C 1
ATOM 815 O O . LYS A 1 102 ? 8.958 20.707 11.638 1.00 25.14 110 LYS A O 1
ATOM 826 N N . LEU A 1 103 ? 6.727 20.859 11.368 1.00 27.58 111 LEU A N 1
ATOM 827 C CA . LEU A 1 103 ? 6.735 19.895 10.270 1.00 28.47 111 LEU A CA 1
ATOM 828 C C . LEU A 1 103 ? 7.503 20.437 9.075 1.00 29.08 111 LEU A C 1
ATOM 829 O O . LEU A 1 103 ? 8.214 19.689 8.391 1.00 28.21 111 LEU A O 1
ATOM 834 N N . LYS A 1 104 ? 7.381 21.740 8.811 1.00 28.12 112 LYS A N 1
ATOM 835 C CA . LYS A 1 104 ? 8.072 22.319 7.662 1.00 29.00 112 LYS A CA 1
ATOM 836 C C . LYS A 1 104 ? 9.582 22.340 7.883 1.00 28.26 112 LYS A C 1
ATOM 837 O O . LYS A 1 104 ? 10.362 22.113 6.945 1.00 26.20 112 LYS A O 1
ATOM 843 N N . GLU A 1 105 ? 10.012 22.620 9.114 1.00 25.62 113 GLU A N 1
ATOM 844 C CA . GLU A 1 105 ? 11.434 22.563 9.441 1.00 23.79 113 GLU A CA 1
ATOM 845 C C . GLU A 1 105 ? 11.995 21.174 9.175 1.00 24.28 113 GLU A C 1
ATOM 846 O O . GLU A 1 105 ? 13.023 21.023 8.506 1.00 24.52 113 GLU A O 1
ATOM 852 N N . LEU A 1 106 ? 11.333 20.143 9.705 1.00 23.99 114 LEU A N 1
ATOM 853 C CA . LEU A 1 106 ? 11.786 18.779 9.479 1.00 22.88 114 LEU A CA 1
ATOM 854 C C . LEU A 1 106 ? 11.719 18.414 7.998 1.00 23.90 114 LEU A C 1
ATOM 855 O O . LEU A 1 106 ? 12.603 17.718 7.481 1.00 24.41 114 LEU A O 1
ATOM 860 N N . TYR A 1 107 ? 10.682 18.887 7.296 1.00 24.87 115 TYR A N 1
ATOM 861 C CA . TYR A 1 107 ? 10.537 18.593 5.874 1.00 26.12 115 TYR A CA 1
ATOM 862 C C . TYR A 1 107 ? 11.735 19.103 5.081 1.00 24.98 115 TYR A C 1
ATOM 863 O O . TYR A 1 107 ? 12.224 18.422 4.167 1.00 25.69 115 TYR A O 1
ATOM 872 N N . GLY A 1 108 ? 12.227 20.296 5.415 1.00 25.25 116 GLY A N 1
ATOM 873 C CA . GLY A 1 108 ? 13.427 20.792 4.755 1.00 25.17 116 GLY A CA 1
ATOM 874 C C . GLY A 1 108 ? 14.628 19.896 4.993 1.00 22.84 116 GLY A C 1
ATOM 875 O O . GLY A 1 108 ? 15.388 19.596 4.068 1.00 25.41 116 GLY A O 1
ATOM 876 N N . GLN A 1 109 ? 14.793 19.417 6.228 1.00 22.61 117 GLN A N 1
ATOM 877 C CA . GLN A 1 109 ? 15.910 18.527 6.531 1.00 23.17 117 GLN A CA 1
ATOM 878 C C . GLN A 1 109 ? 15.748 17.185 5.834 1.00 24.87 117 GLN A C 1
ATOM 879 O O . GLN A 1 109 ? 16.737 16.583 5.398 1.00 24.30 117 GLN A O 1
ATOM 885 N N . VAL A 1 110 ? 14.510 16.695 5.736 1.00 25.29 118 VAL A N 1
ATOM 886 C CA . VAL A 1 110 ? 14.258 15.424 5.065 1.00 25.97 118 VAL A CA 1
ATOM 887 C C . VAL A 1 110 ? 14.564 15.546 3.582 1.00 26.50 118 VAL A C 1
ATOM 888 O O . VAL A 1 110 ? 15.200 14.663 2.991 1.00 27.44 118 VAL A O 1
ATOM 892 N N . LEU A 1 111 ? 14.148 16.654 2.961 1.00 25.84 119 LEU A N 1
ATOM 893 C CA . LEU A 1 111 ? 14.440 16.845 1.541 1.00 26.77 119 LEU A CA 1
ATOM 894 C C . LEU A 1 111 ? 15.938 16.947 1.287 1.00 26.11 119 LEU A C 1
ATOM 895 O O . LEU A 1 111 ? 16.428 16.477 0.247 1.00 26.76 119 LEU A O 1
ATOM 900 N N . TYR A 1 112 ? 16.679 17.553 2.219 1.00 26.74 120 TYR A N 1
ATOM 901 C CA . TYR A 1 112 ? 18.131 17.631 2.086 1.00 27.17 120 TYR A CA 1
ATOM 902 C C . TYR A 1 112 ? 18.751 16.238 2.107 1.00 27.97 120 TYR A C 1
ATOM 903 O O . TYR A 1 112 ? 19.569 15.887 1.246 1.00 30.43 120 TYR A O 1
ATOM 912 N N . ARG A 1 113 ? 18.324 15.406 3.055 1.00 29.20 121 ARG A N 1
ATOM 913 C CA . ARG A 1 113 ? 18.855 14.048 3.149 1.00 28.73 121 ARG A CA 1
ATOM 914 C C . ARG A 1 113 ? 18.486 13.212 1.930 1.00 30.25 121 ARG A C 1
ATOM 915 O O . ARG A 1 113 ? 19.221 12.283 1.568 1.00 31.57 121 ARG A O 1
ATOM 923 N N . LEU A 1 114 ? 17.366 13.531 1.278 1.00 30.55 122 LEU A N 1
ATOM 924 C CA . LEU A 1 114 ? 16.938 12.830 0.072 1.00 30.91 122 LEU A CA 1
ATOM 925 C C . LEU A 1 114 ? 17.565 13.388 -1.194 1.00 32.51 122 LEU A C 1
ATOM 926 O O . LEU A 1 114 ? 17.284 12.863 -2.276 1.00 33.93 122 LEU A O 1
ATOM 931 N N . GLU A 1 115 ? 18.385 14.436 -1.082 1.00 34.41 123 GLU A N 1
ATOM 932 C CA . GLU A 1 115 ? 19.072 15.048 -2.220 1.00 33.90 123 GLU A CA 1
ATOM 933 C C . GLU A 1 115 ? 18.081 15.659 -3.207 1.00 33.56 123 GLU A C 1
ATOM 934 O O . GLU A 1 115 ? 18.352 15.758 -4.414 1.00 36.06 123 GLU A O 1
ATOM 940 N N . ARG A 1 116 ? 16.929 16.085 -2.687 1.00 32.74 124 ARG A N 1
ATOM 941 C CA . ARG A 1 116 ? 15.936 16.833 -3.457 1.00 32.78 124 ARG A CA 1
ATOM 942 C C . A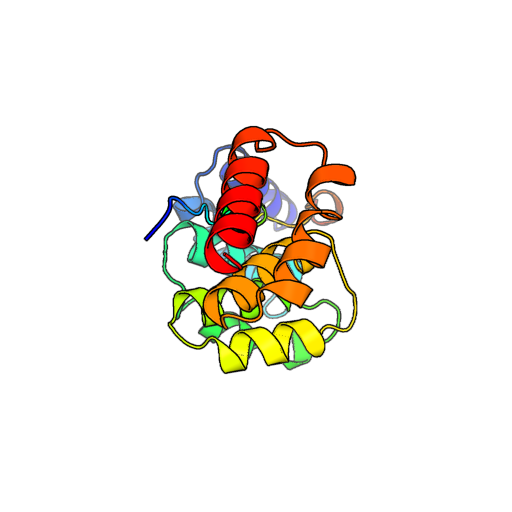RG A 1 116 ? 16.174 18.329 -3.250 1.00 32.70 124 ARG A C 1
ATOM 943 O O . ARG A 1 116 ? 15.412 19.039 -2.593 1.00 34.70 124 ARG A O 1
ATOM 951 N N . TYR A 1 117 ? 17.264 18.809 -3.859 1.00 33.40 125 TYR A N 1
ATOM 952 C CA . TYR A 1 117 ? 17.819 20.107 -3.476 1.00 32.83 125 TYR A CA 1
ATOM 953 C C . TYR A 1 117 ? 16.980 21.277 -3.984 1.00 32.25 125 TYR A C 1
ATOM 954 O O . TYR A 1 117 ? 16.911 22.318 -3.322 1.00 34.32 125 TYR A O 1
ATOM 963 N N . ASP A 1 118 ? 16.375 21.157 -5.172 1.00 35.68 126 ASP A N 1
ATOM 964 C CA . ASP A 1 118 ? 15.544 22.252 -5.674 1.00 37.81 126 ASP A CA 1
ATOM 965 C C . ASP A 1 118 ? 14.345 22.494 -4.761 1.00 36.49 126 ASP A C 1
ATOM 966 O O . ASP A 1 118 ? 14.075 23.633 -4.356 1.00 36.30 126 ASP A O 1
ATOM 971 N N . GLU A 1 119 ? 13.625 21.424 -4.408 1.00 36.46 127 GLU A N 1
ATOM 972 C CA . GLU A 1 119 ? 12.511 21.551 -3.475 1.00 35.59 127 GLU A CA 1
ATOM 973 C C . GLU A 1 119 ? 13.000 21.996 -2.109 1.00 34.24 127 GLU A C 1
ATOM 974 O O . GLU A 1 119 ? 12.351 22.810 -1.442 1.00 35.67 127 GLU A O 1
ATOM 980 N N . CYS A 1 120 ? 14.152 21.472 -1.685 1.00 31.16 128 CYS A N 1
ATOM 981 C CA . CYS A 1 120 ? 14.729 21.838 -0.398 1.00 31.06 128 CYS A CA 1
ATOM 982 C C . CYS A 1 120 ? 15.050 23.327 -0.343 1.00 31.07 128 CYS A C 1
ATOM 983 O O . CYS A 1 120 ? 14.775 23.999 0.659 1.00 29.46 128 CYS A O 1
ATOM 986 N N . LEU A 1 121 ? 15.605 23.874 -1.427 1.00 31.28 129 LEU A N 1
ATOM 987 C CA . LEU A 1 121 ? 15.933 25.294 -1.434 1.00 31.47 129 LEU A CA 1
ATOM 988 C C . LEU A 1 121 ? 14.686 26.155 -1.284 1.00 32.84 129 LEU A C 1
ATOM 989 O O . LEU A 1 121 ? 14.696 27.145 -0.545 1.00 33.34 129 LEU A O 1
ATOM 994 N N . ALA A 1 122 ? 13.605 25.808 -1.989 1.00 33.57 130 ALA A N 1
ATOM 995 C CA . ALA A 1 122 ? 12.373 26.580 -1.860 1.00 33.46 130 ALA A CA 1
ATOM 996 C C . ALA A 1 122 ? 11.854 26.545 -0.428 1.00 33.26 130 ALA A C 1
ATOM 997 O O . ALA A 1 122 ? 11.375 27.560 0.097 1.00 34.33 130 ALA A O 1
ATOM 999 N N . VAL A 1 123 ? 11.944 25.384 0.220 1.00 32.42 131 VAL A N 1
ATOM 1000 C CA . VAL A 1 123 ? 11.497 25.265 1.605 1.00 30.33 131 VAL A CA 1
ATOM 1001 C C . VAL A 1 123 ? 12.350 26.132 2.524 1.00 30.25 131 VAL A C 1
ATOM 1002 O O . VAL A 1 123 ? 11.820 26.862 3.369 1.00 30.37 131 VAL A O 1
ATOM 1006 N N . TYR A 1 124 ? 13.678 26.094 2.365 1.00 28.72 132 TYR A N 1
ATOM 1007 C CA . TYR A 1 124 ? 14.523 26.878 3.266 1.00 28.53 132 TYR A CA 1
ATOM 1008 C C . TYR A 1 124 ? 14.396 28.375 3.030 1.00 27.04 132 TYR A C 1
ATOM 1009 O O . TYR A 1 124 ? 14.489 29.154 3.988 1.00 29.41 132 TYR A O 1
ATOM 1018 N N . ARG A 1 125 ? 14.207 28.811 1.781 1.00 27.97 133 ARG A N 1
ATOM 1019 C CA . ARG A 1 125 ? 13.942 30.227 1.570 1.00 30.12 133 ARG A CA 1
ATOM 1020 C C . ARG A 1 125 ? 12.712 30.669 2.347 1.00 31.67 133 ARG A C 1
ATOM 1021 O O . ARG A 1 125 ? 12.719 31.734 2.974 1.00 32.53 133 ARG A O 1
ATOM 1029 N N . ASP A 1 126 ? 11.657 29.851 2.342 1.00 31.99 134 ASP A N 1
ATOM 1030 C CA A ASP A 1 126 ? 10.453 30.181 3.099 0.50 34.08 134 ASP A CA 1
ATOM 1031 C CA B ASP A 1 126 ? 10.461 30.201 3.099 0.50 33.85 134 ASP A CA 1
ATOM 1032 C C . ASP A 1 126 ? 10.707 30.104 4.599 1.00 33.78 134 ASP A C 1
ATOM 1033 O O . ASP A 1 126 ? 10.252 30.968 5.360 1.00 37.17 134 ASP A O 1
ATOM 1042 N N . LEU A 1 127 ? 11.431 29.073 5.046 1.00 32.12 135 LEU A N 1
ATOM 1043 C CA . LEU A 1 127 ? 11.714 28.955 6.477 1.00 30.99 135 LEU A CA 1
ATOM 1044 C C . LEU A 1 127 ? 12.527 30.145 6.972 1.00 31.96 135 LEU A C 1
ATOM 1045 O O . LEU A 1 127 ? 12.257 30.680 8.053 1.00 34.40 135 LEU A O 1
ATOM 1050 N N . VAL A 1 128 ? 13.521 30.582 6.192 1.00 30.28 136 VAL A N 1
ATOM 1051 C CA . VAL A 1 128 ? 14.345 31.708 6.625 1.00 32.48 136 VAL A CA 1
ATOM 1052 C C . VAL A 1 128 ? 13.505 32.975 6.719 1.00 35.99 136 VAL A C 1
ATOM 1053 O O . VAL A 1 128 ? 13.556 33.699 7.724 1.00 38.48 136 VAL A O 1
ATOM 1057 N N . ARG A 1 129 ? 12.685 33.237 5.697 1.00 38.04 137 ARG A N 1
ATOM 1058 C CA . ARG A 1 129 ? 11.865 34.447 5.688 1.00 42.52 137 ARG A CA 1
ATOM 1059 C C . ARG A 1 129 ? 10.870 34.454 6.841 1.00 44.79 137 ARG A C 1
ATOM 1060 O O . ARG A 1 129 ? 10.722 35.462 7.543 1.00 48.78 137 ARG A O 1
ATOM 1068 N N . ASN A 1 130 ? 10.179 33.333 7.056 1.00 44.43 138 ASN A N 1
ATOM 1069 C CA . ASN A 1 130 ? 9.028 33.303 7.950 1.00 46.36 138 ASN A CA 1
ATOM 1070 C C . ASN A 1 130 ? 9.376 33.019 9.405 1.00 46.14 138 ASN A C 1
ATOM 1071 O O . ASN A 1 130 ? 8.523 33.223 10.276 1.00 47.14 138 ASN A O 1
ATOM 1076 N N . SER A 1 131 ? 10.587 32.559 9.700 1.00 44.42 139 SER A N 1
ATOM 1077 C CA . SER A 1 131 ? 10.943 32.199 11.065 1.00 44.51 139 SER A CA 1
ATOM 1078 C C . SER A 1 131 ? 11.454 33.408 11.833 1.00 46.24 139 SER A C 1
ATOM 1079 O O . SER A 1 131 ? 12.152 34.265 11.284 1.00 48.58 139 SER A O 1
ATOM 1082 N N . GLN A 1 132 ? 11.091 33.472 13.112 1.00 45.97 140 GLN A N 1
ATOM 1083 C CA . GLN A 1 132 ? 11.654 34.430 14.062 1.00 48.78 140 GLN A CA 1
ATOM 1084 C C . GLN A 1 132 ? 12.046 33.629 15.296 1.00 46.16 140 GLN A C 1
ATOM 1085 O O . GLN A 1 132 ? 11.201 33.341 16.149 1.00 49.91 140 GLN A O 1
ATOM 1091 N N . ASP A 1 133 ? 13.316 33.254 15.389 1.00 43.47 141 ASP A N 1
ATOM 1092 C CA . ASP A 1 133 ? 13.782 32.491 16.538 1.00 39.34 141 ASP A CA 1
ATOM 1093 C C . ASP A 1 133 ? 15.279 32.725 16.696 1.00 42.64 141 ASP A C 1
ATOM 1094 O O . ASP A 1 133 ? 15.872 33.556 16.003 1.00 44.19 141 ASP A O 1
ATOM 1099 N N . ASP A 1 134 ? 15.887 31.985 17.615 1.00 44.00 142 ASP A N 1
ATOM 1100 C CA . ASP A 1 134 ? 17.289 32.150 17.965 1.00 48.77 142 ASP A CA 1
ATOM 1101 C C . ASP A 1 134 ? 18.219 31.438 16.998 1.00 43.39 142 ASP A C 1
ATOM 1102 O O . ASP A 1 134 ? 19.429 31.396 17.240 1.00 45.37 142 ASP A O 1
ATOM 1107 N N . TYR A 1 135 ? 17.688 30.888 15.906 1.00 40.00 143 TYR A N 1
ATOM 1108 C CA . TYR A 1 135 ? 18.458 30.015 15.030 1.00 35.69 143 TYR A CA 1
ATOM 1109 C C . TYR A 1 135 ? 18.521 30.537 13.597 1.00 34.66 143 TYR A C 1
ATOM 1110 O O . TYR A 1 135 ? 18.619 29.749 12.658 1.00 35.47 143 TYR A O 1
ATOM 1119 N N . ASP A 1 136 ? 18.496 31.860 13.404 1.00 35.00 144 ASP A N 1
ATOM 1120 C CA . ASP A 1 136 ? 18.585 32.382 12.040 1.00 37.40 144 ASP A CA 1
ATOM 1121 C C . ASP A 1 136 ? 19.944 32.080 11.420 1.00 37.92 144 ASP A C 1
ATOM 1122 O O . ASP A 1 136 ? 20.024 31.717 10.240 1.00 35.89 144 ASP A O 1
ATOM 1127 N N . GLU A 1 137 ? 21.024 32.249 12.191 1.00 39.31 145 GLU A N 1
ATOM 1128 C CA . GLU A 1 137 ? 22.366 31.976 11.676 1.00 39.91 145 GLU A CA 1
ATOM 1129 C C . GLU A 1 137 ? 22.503 30.522 11.256 1.00 36.76 145 GLU A C 1
ATOM 1130 O O . GLU A 1 137 ? 23.050 30.213 10.187 1.00 37.74 145 GLU A O 1
ATOM 1136 N N . GLU A 1 138 ? 22.017 29.612 12.101 1.00 34.76 146 GLU A N 1
ATOM 1137 C CA . GLU A 1 138 ? 22.073 28.195 11.778 1.00 32.37 146 GLU A CA 1
ATOM 1138 C C . GLU A 1 138 ? 21.231 27.885 10.552 1.00 30.88 146 GLU A C 1
ATOM 1139 O O . GLU A 1 138 ? 21.651 27.115 9.677 1.00 30.85 146 GLU A O 1
ATOM 1145 N N . ARG A 1 139 ? 20.033 28.472 10.475 1.00 30.25 147 ARG A N 1
ATOM 1146 C CA . ARG A 1 139 ? 19.149 28.171 9.356 1.00 29.45 147 ARG A CA 1
ATOM 1147 C C . ARG A 1 139 ? 19.715 28.701 8.048 1.00 30.79 147 ARG A C 1
ATOM 1148 O O . ARG A 1 139 ? 19.528 28.079 7.000 1.00 30.94 147 ARG A O 1
ATOM 1156 N N . LYS A 1 140 ? 20.420 29.831 8.091 1.00 30.54 148 LYS A N 1
ATOM 1157 C CA . LYS A 1 140 ? 21.051 30.340 6.881 1.00 31.29 148 LYS A CA 1
ATOM 1158 C C . LYS A 1 140 ? 22.260 29.501 6.491 1.00 32.14 148 LYS A C 1
ATOM 1159 O O . LYS A 1 140 ? 22.573 29.385 5.299 1.00 34.64 148 LYS A O 1
ATOM 1165 N N . THR A 1 141 ? 22.939 28.899 7.472 1.00 30.17 149 THR A N 1
ATOM 1166 C CA . THR A 1 141 ? 23.975 27.917 7.167 1.00 31.25 149 THR A CA 1
ATOM 1167 C C . THR A 1 141 ? 23.381 26.714 6.443 1.00 29.03 149 THR A C 1
ATOM 1168 O O . THR A 1 141 ? 23.954 26.223 5.464 1.00 30.56 149 THR A O 1
ATOM 1172 N N . ASN A 1 142 ? 22.231 26.222 6.917 1.00 29.79 150 ASN A N 1
ATOM 1173 C CA . ASN A 1 142 ? 21.536 25.137 6.230 1.00 27.42 150 ASN A CA 1
ATOM 1174 C C . ASN A 1 142 ? 21.182 25.527 4.803 1.00 31.04 150 ASN A C 1
ATOM 1175 O O . ASN A 1 142 ? 21.389 24.749 3.861 1.00 30.65 150 ASN A O 1
ATOM 1180 N N . LEU A 1 143 ? 20.632 26.728 4.628 1.00 31.43 151 LEU A N 1
ATOM 1181 C CA . LEU A 1 143 ? 20.302 27.195 3.285 1.00 29.93 151 LEU A CA 1
ATOM 1182 C C . LEU A 1 143 ? 21.540 27.217 2.392 1.00 30.37 151 LEU A C 1
ATOM 1183 O O . LEU A 1 143 ? 21.476 26.803 1.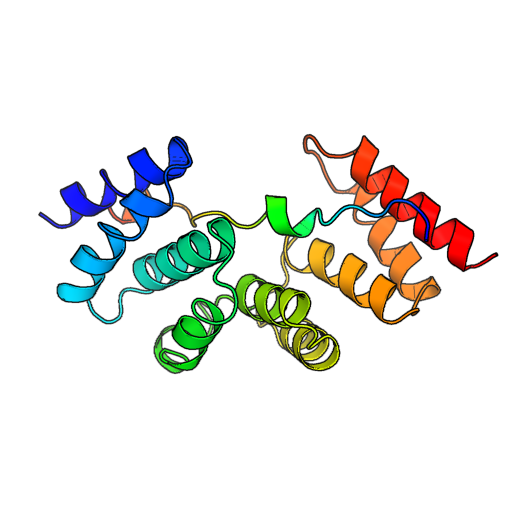227 1.00 30.52 151 LEU A O 1
ATOM 1188 N N . SER A 1 144 ? 22.681 27.664 2.925 1.00 32.52 152 SER A N 1
ATOM 1189 C CA . SER A 1 144 ? 23.904 27.704 2.125 1.00 32.94 152 SER A CA 1
ATOM 1190 C C . SER A 1 144 ? 24.385 26.310 1.745 1.00 31.86 152 SER A C 1
ATOM 1191 O O . SER A 1 144 ? 24.964 26.130 0.666 1.00 32.78 152 SER A O 1
ATOM 1194 N N . ALA A 1 145 ? 24.186 25.323 2.621 1.00 30.49 153 ALA A N 1
ATOM 1195 C CA . ALA A 1 145 ? 24.533 23.948 2.277 1.00 30.47 153 ALA A CA 1
ATOM 1196 C C . ALA A 1 145 ? 23.693 23.448 1.107 1.00 31.75 153 ALA A C 1
ATOM 1197 O O . ALA A 1 145 ? 24.186 22.698 0.252 1.00 31.65 153 ALA A O 1
ATOM 1199 N N . VAL A 1 146 ? 22.422 23.856 1.048 1.00 30.61 154 VAL A N 1
ATOM 1200 C CA . VAL A 1 146 ? 21.566 23.464 -0.071 1.00 31.10 154 VAL A CA 1
ATOM 1201 C C . VAL A 1 146 ? 22.046 24.115 -1.362 1.00 33.19 154 VAL A C 1
ATOM 1202 O O . VAL A 1 146 ? 22.148 23.455 -2.405 1.00 35.53 154 VAL A O 1
ATOM 1206 N N . VAL A 1 147 ? 22.359 25.418 -1.311 1.00 33.30 155 VAL A N 1
ATOM 1207 C CA . VAL A 1 147 ? 22.866 26.117 -2.496 1.00 35.10 155 VAL A CA 1
ATOM 1208 C C . VAL A 1 147 ? 24.157 25.475 -2.983 1.00 35.46 155 VAL A C 1
ATOM 1209 O O . VAL A 1 147 ? 24.379 25.334 -4.193 1.00 39.11 155 VAL A O 1
ATOM 1213 N N . ALA A 1 148 ? 25.031 25.082 -2.054 1.00 36.33 156 ALA A N 1
ATOM 1214 C CA . ALA A 1 148 ? 26.285 24.443 -2.445 1.00 37.72 156 ALA A CA 1
ATOM 1215 C C . ALA A 1 148 ? 26.040 23.097 -3.116 1.00 39.14 156 ALA A C 1
ATOM 1216 O O . ALA A 1 148 ? 26.710 22.754 -4.100 1.00 41.79 156 ALA A O 1
ATOM 1218 N N . ALA A 1 149 ? 25.084 22.320 -2.601 1.00 39.86 157 ALA A N 1
ATOM 1219 C CA . ALA A 1 149 ? 24.806 21.013 -3.184 1.00 42.66 157 ALA A CA 1
ATOM 1220 C C . ALA A 1 149 ? 24.290 21.140 -4.610 1.00 46.53 157 ALA A C 1
ATOM 1221 O O . ALA A 1 149 ? 24.545 20.263 -5.446 1.00 47.14 157 ALA A O 1
ATOM 1223 N N . GLN A 1 150 ? 23.575 22.225 -4.911 1.00 49.51 158 GLN A N 1
ATOM 1224 C CA . GLN A 1 150 ? 23.092 22.428 -6.272 1.00 55.05 158 GLN A CA 1
ATOM 1225 C C . GLN A 1 150 ? 24.229 22.717 -7.244 1.00 60.08 158 GLN A C 1
ATOM 1226 O O . GLN A 1 150 ? 24.096 22.452 -8.443 1.00 61.37 158 GLN A O 1
ATOM 1232 N N . SER A 1 151 ? 25.341 23.260 -6.760 1.00 63.15 159 SER A N 1
ATOM 1233 C CA . SER A 1 151 ? 26.451 23.610 -7.643 1.00 66.13 159 SER A CA 1
ATOM 1234 C C . SER A 1 151 ? 27.578 22.585 -7.564 1.00 66.90 159 SER A C 1
ATOM 1235 O O . SER A 1 151 ? 27.341 21.405 -7.305 1.00 68.08 159 SER A O 1
ATOM 1238 N N . LYS B 2 44 ? 31.066 16.889 3.448 1.00 74.63 587 LYS B N 1
ATOM 1239 C CA . LYS B 2 44 ? 29.818 17.263 4.103 1.00 73.05 587 LYS B CA 1
ATOM 1240 C C . LYS B 2 44 ? 29.882 18.674 4.680 1.00 70.03 587 LYS B C 1
ATOM 1241 O O . LYS B 2 44 ? 30.635 18.931 5.619 1.00 71.26 587 LYS B O 1
ATOM 1247 N N . PRO B 2 45 ? 29.103 19.592 4.114 1.00 65.05 588 PRO B N 1
ATOM 1248 C CA . PRO B 2 45 ? 28.983 20.923 4.716 1.00 59.81 588 PRO B CA 1
ATOM 1249 C C . PRO B 2 45 ? 28.282 20.848 6.063 1.00 54.26 588 PRO B C 1
ATOM 1250 O O . PRO B 2 45 ? 27.607 19.871 6.396 1.00 52.85 588 PRO B O 1
ATOM 1254 N N . LEU B 2 46 ? 28.461 21.907 6.846 1.00 48.98 589 LEU B N 1
ATOM 1255 C CA . LEU B 2 46 ? 27.804 22.004 8.142 1.00 45.09 589 LEU B CA 1
ATOM 1256 C C . LEU B 2 46 ? 26.296 22.116 7.950 1.00 39.61 589 LEU B C 1
ATOM 1257 O O . LEU B 2 46 ? 25.822 22.932 7.153 1.00 39.02 589 LEU B O 1
ATOM 1262 N N . PHE B 2 47 ? 25.540 21.284 8.672 1.00 34.32 590 PHE B N 1
ATOM 1263 C CA . PHE B 2 47 ? 24.085 21.261 8.549 1.00 32.00 590 PHE B CA 1
ATOM 1264 C C . PHE B 2 47 ? 23.493 20.977 9.925 1.00 30.72 590 PHE B C 1
ATOM 1265 O O . PHE B 2 47 ? 23.859 19.985 10.569 1.00 34.12 590 PHE B O 1
ATOM 1273 N N . PHE B 2 48 ? 22.587 21.844 10.380 1.00 28.47 591 PHE B N 1
ATOM 1274 C CA . PHE B 2 48 ? 22.059 21.804 11.743 1.00 26.44 591 PHE B CA 1
ATOM 1275 C C . PHE B 2 48 ? 20.690 21.136 11.797 1.00 25.11 591 PHE B C 1
ATOM 1276 O O . PHE B 2 48 ? 19.810 21.427 10.985 1.00 26.27 591 PHE B O 1
ATOM 1284 N N . ASP B 2 49 ? 20.493 20.271 12.794 1.00 21.91 592 ASP B N 1
ATOM 1285 C CA . ASP B 2 49 ? 19.180 19.674 13.047 1.00 20.91 592 ASP B CA 1
ATOM 1286 C C . ASP B 2 49 ? 18.350 20.670 13.852 1.00 20.69 592 ASP B C 1
ATOM 1287 O O . ASP B 2 49 ? 18.216 20.576 15.076 1.00 22.05 592 ASP B O 1
ATOM 1292 N N . LEU B 2 50 ? 17.771 21.644 13.144 1.00 20.64 593 LEU B N 1
ATOM 1293 C CA . LEU B 2 50 ? 16.944 22.637 13.822 1.00 21.73 593 LEU B CA 1
ATOM 1294 C C . LEU B 2 50 ? 15.597 22.068 14.251 1.00 22.69 593 LEU B C 1
ATOM 1295 O O . LEU B 2 50 ? 14.974 22.614 15.176 1.00 22.44 593 LEU B O 1
ATOM 1300 N N . ALA B 2 51 ? 15.147 20.972 13.624 1.00 22.48 594 ALA B N 1
ATOM 1301 C CA . ALA B 2 51 ? 13.900 20.335 14.044 1.00 22.22 594 ALA B CA 1
ATOM 1302 C C . ALA B 2 51 ? 13.941 19.943 15.516 1.00 21.78 594 ALA B C 1
ATOM 1303 O O . ALA B 2 51 ? 12.920 20.006 16.207 1.00 21.56 594 ALA B O 1
ATOM 1305 N N . LEU B 2 52 ? 15.109 19.519 16.004 1.00 20.74 595 LEU B N 1
ATOM 1306 C CA . LEU B 2 52 ? 15.242 19.144 17.410 1.00 21.62 595 LEU B CA 1
ATOM 1307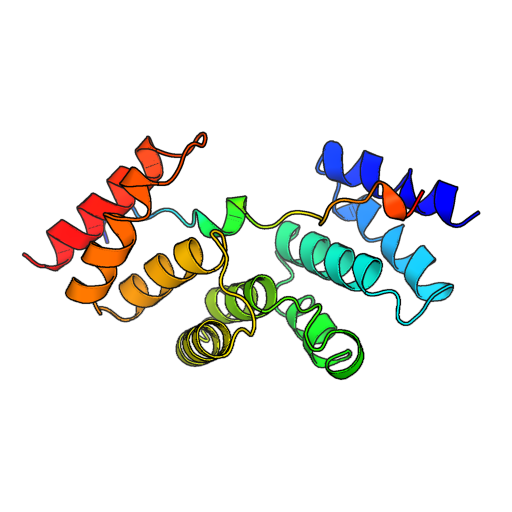 C C . LEU B 2 52 ? 14.827 20.273 18.350 1.00 21.29 595 LEU B C 1
ATOM 1308 O O . LEU B 2 52 ? 14.293 20.009 19.440 1.00 23.97 595 LEU B O 1
ATOM 1313 N N . ASN B 2 53 ? 15.049 21.533 17.955 1.00 22.59 596 ASN B N 1
ATOM 1314 C CA . ASN B 2 53 ? 14.701 22.651 18.824 1.00 24.19 596 ASN B CA 1
ATOM 1315 C C . ASN B 2 53 ? 13.197 22.809 18.982 1.00 23.84 596 ASN B C 1
ATOM 1316 O O . ASN B 2 53 ? 12.745 23.442 19.954 1.00 25.80 596 ASN B O 1
ATOM 1321 N N . HIS B 2 54 ? 12.422 22.230 18.068 1.00 24.02 597 HIS B N 1
ATOM 1322 C CA . HIS B 2 54 ? 10.969 22.280 18.115 1.00 24.54 597 HIS B CA 1
ATOM 1323 C C . HIS B 2 54 ? 10.360 21.188 18.987 1.00 24.50 597 HIS B C 1
ATOM 1324 O O . HIS B 2 54 ? 9.139 21.174 19.160 1.00 27.01 597 HIS B O 1
ATOM 1331 N N . VAL B 2 55 ? 11.163 20.262 19.515 1.00 23.14 598 VAL B N 1
ATOM 1332 C CA . VAL B 2 55 ? 10.636 19.130 20.275 1.00 22.43 598 VAL B CA 1
ATOM 1333 C C . VAL B 2 55 ? 10.347 19.634 21.686 1.00 23.32 598 VAL B C 1
ATOM 1334 O O . VAL B 2 55 ? 11.260 19.828 22.487 1.00 26.59 598 VAL B O 1
ATOM 1338 N N . ALA B 2 56 ? 9.074 19.867 21.987 1.00 23.46 599 ALA B N 1
ATOM 1339 C CA . ALA B 2 56 ? 8.710 20.525 23.231 1.00 23.82 599 ALA B CA 1
ATOM 1340 C C . ALA B 2 56 ? 7.321 20.085 23.661 1.00 24.06 599 ALA B C 1
ATOM 1341 O O . ALA B 2 56 ? 6.497 19.695 22.833 1.00 25.92 599 ALA B O 1
ATOM 1343 N N . PHE B 2 57 ? 7.063 20.176 24.968 1.00 23.21 600 PHE B N 1
ATOM 1344 C CA . PHE B 2 57 ? 5.735 19.875 25.478 1.00 23.65 600 PHE B CA 1
ATOM 1345 C C . PHE B 2 57 ? 4.693 20.776 24.818 1.00 25.65 600 PHE B C 1
ATOM 1346 O O . PHE B 2 57 ? 4.964 21.946 24.524 1.00 27.49 600 PHE B O 1
ATOM 1354 N N . PRO B 2 58 ? 3.480 20.273 24.618 1.00 28.04 601 PRO B N 1
ATOM 1355 C CA . PRO B 2 58 ? 2.357 21.147 24.268 1.00 32.15 601 PRO B CA 1
ATOM 1356 C C . PRO B 2 58 ? 1.991 22.038 25.443 1.00 32.76 601 PRO B C 1
ATOM 1357 O O . PRO B 2 58 ? 2.473 21.818 26.564 1.00 29.80 601 PRO B O 1
ATOM 1361 N N . PRO B 2 59 ? 1.162 23.059 25.226 1.00 36.59 602 PRO B N 1
ATOM 1362 C CA . PRO B 2 59 ? 0.727 23.913 26.343 1.00 38.29 602 PRO B CA 1
ATOM 1363 C C . PRO B 2 59 ? -0.002 23.097 27.401 1.00 35.23 602 PRO B C 1
ATOM 1364 O O . PRO B 2 59 ? -0.870 22.281 27.084 1.00 35.46 602 PRO B O 1
ATOM 1368 N N . LEU B 2 60 ? 0.344 23.337 28.672 1.00 33.75 603 LEU B N 1
ATOM 1369 C CA . LEU B 2 60 ? -0.142 22.515 29.774 1.00 32.00 603 LEU B CA 1
ATOM 1370 C C . LEU B 2 60 ? -1.101 23.240 30.705 1.00 31.03 603 LEU B C 1
ATOM 1371 O O . LEU B 2 60 ? -1.532 22.643 31.696 1.00 29.54 603 LEU B O 1
ATOM 1376 N N . GLU B 2 61 ? -1.450 24.500 30.417 1.00 32.01 604 GLU B N 1
ATOM 1377 C CA . GLU B 2 61 ? -2.306 25.263 31.327 1.00 31.38 604 GLU B CA 1
ATOM 1378 C C . GLU B 2 61 ? -3.617 24.547 31.612 1.00 30.03 604 GLU B C 1
ATOM 1379 O O . GLU B 2 61 ? -4.099 24.557 32.753 1.00 30.61 604 GLU B O 1
ATOM 1385 N N . ASP B 2 62 ? -4.231 23.958 30.581 1.00 31.09 605 ASP B N 1
ATOM 1386 C CA . ASP B 2 62 ? -5.541 23.340 30.746 1.00 35.83 605 ASP B CA 1
ATOM 1387 C C . ASP B 2 62 ? -5.482 22.105 31.620 1.00 36.47 605 ASP B C 1
ATOM 1388 O O . ASP B 2 62 ? -6.498 21.728 32.210 1.00 39.12 605 ASP B O 1
ATOM 1393 N N . LYS B 2 63 ? -4.321 21.464 31.710 1.00 34.79 606 LYS B N 1
ATOM 1394 C CA . LYS B 2 63 ? -4.205 20.294 32.563 1.00 35.33 606 LYS B CA 1
ATOM 1395 C C . LYS B 2 63 ? -4.195 20.665 34.037 1.00 34.44 606 LYS B C 1
ATOM 1396 O O . LYS B 2 63 ? -4.254 19.774 34.887 1.00 37.06 606 LYS B O 1
ATOM 1402 N N . LEU B 2 64 ? -4.125 21.951 34.358 1.00 33.04 607 LEU B N 1
ATOM 1403 C CA . LEU B 2 64 ? -4.224 22.389 35.739 1.00 34.09 607 LEU B CA 1
ATOM 1404 C C . LEU B 2 64 ? -5.693 22.480 36.132 1.00 37.46 607 LEU B C 1
ATOM 1405 O O . LEU B 2 64 ? -6.022 22.579 37.316 1.00 41.70 607 LEU B O 1
#

Nearest PDB structures (foldseek):
  5m72-assembly1_A  TM=1.007E+00  e=3.248E-20  Homo sapiens
  6frk-assembly1_r  TM=1.005E+00  e=2.118E-19  Canis lupus familiaris
  8qvx-assembly1_B  TM=9.860E-01  e=1.476E-17  Homo sapiens
  8qvw-assembly1_B  TM=9.828E-01  e=3.960E-17  Homo sapiens
  5wrw-assembly2_D  TM=9.549E-01  e=2.671E-14  Homo sapiens

Solvent-accessible surface area: 9525 Å² total; per-residue (Å²): 110,48,60,59,33,5,39,57,0,52,134,59,16,144,118,46,34,32,89,138,0,35,134,3,0,53,104,0,23,158,102,61,150,61,24,33,26,0,2,29,0,42,0,0,0,4,3,63,79,42,38,29,79,91,0,1,73,14,9,82,101,50,90,186,50,2,56,110,100,56,1,25,10,6,55,0,0,0,8,10,96,48,138,85,22,121,68,0,27,146,12,5,107,68,14,116,143,110,64,113,63,5,63,2,0,52,0,1,0,0,41,130,48,125,81,54,108,81,0,17,62,13,0,117,46,8,28,176,100,34,168,64,125,69,56,138,48,2,95,46,0,39,64,4,0,71,53,40,78,126,235,70,115,45,63,47,5,0,64,70,41,4,44,35,29,118,10,134,141,56,121